Protein AF-A0A706Q5Q5-F1 (afdb_monomer)

Sequence (92 aa):
MKIFGYTLKRNYDTDGDCIRCPDCGSKEFKDTVTATVYEYQPSEVGTHCESCGAYVNFWAYGAFDPCFKFHDKSLPALKDRIIYKMKGLTTP

Solvent-accessible surface area (backbone atoms only — not comparable to full-atom values): 5350 Å² total; per-residue (Å²): 122,67,60,97,78,25,27,79,56,68,24,43,55,94,79,40,49,69,70,23,41,70,85,83,62,47,72,54,69,44,78,42,76,75,39,60,48,82,93,71,40,73,38,23,35,40,31,27,29,69,87,76,65,46,80,53,40,41,37,44,81,92,42,43,52,62,65,46,52,71,63,32,41,10,51,62,49,48,53,51,52,52,53,36,48,76,71,72,45,84,75,132

Secondary structure (DSSP, 8-state):
-EETTEESS-SB-SSS-BSS-TTT----EEEEEEEE-GGG-EEEEEEEETTT--EEEEEETTEE-HHHHHT--BHHHHHHHHHHHHTTPPP-

pLDDT: mean 90.37, std 7.39, range [61.25, 98.0]

Organism: Salmonella typhimurium (NCBI:txid90371)

Mean predicted aligned error: 4.28 Å

Foldseek 3Di:
DADVLADADWQADPQGHGCAASPPRDRAKDKDQPDADPPRHRQKIFIAHPVPRDGQWIDGRRGIDCLSSCVTRYPVSVVVCVVCVVVVHDDD

Structure (mmCIF, N/CA/C/O backbone):
data_AF-A0A706Q5Q5-F1
#
_entry.id   AF-A0A706Q5Q5-F1
#
loop_
_atom_site.group_PDB
_atom_site.id
_atom_site.type_symbol
_atom_site.label_atom_id
_atom_site.label_alt_id
_atom_site.label_comp_id
_atom_site.label_asym_id
_atom_site.label_entity_id
_atom_site.label_seq_id
_atom_site.pdbx_PDB_ins_code
_atom_site.Cartn_x
_atom_site.Cartn_y
_atom_site.Cartn_z
_atom_site.occupancy
_atom_site.B_iso_or_equiv
_atom_site.auth_seq_id
_atom_site.auth_comp_id
_atom_site.auth_asym_id
_atom_site.auth_atom_id
_atom_site.pdbx_PDB_model_num
ATOM 1 N N . MET A 1 1 ? -5.507 -7.573 15.374 1.00 61.97 1 MET A N 1
ATOM 2 C CA . MET A 1 1 ? -6.902 -7.680 15.849 1.00 61.97 1 MET A CA 1
ATOM 3 C C . MET A 1 1 ? -7.787 -6.803 14.980 1.00 61.97 1 MET A C 1
ATOM 5 O O . MET A 1 1 ? -7.485 -5.617 14.849 1.00 61.97 1 MET A O 1
ATOM 9 N N . LYS A 1 2 ? -8.807 -7.392 14.347 1.00 70.38 2 LYS A N 1
ATOM 10 C CA . LYS A 1 2 ? -9.849 -6.665 13.611 1.00 70.38 2 LYS A CA 1
ATOM 11 C C . LYS A 1 2 ? -11.101 -6.600 14.488 1.00 70.38 2 LYS A C 1
ATOM 13 O O . LYS A 1 2 ? -11.464 -7.611 15.078 1.00 70.38 2 LYS A O 1
ATOM 18 N N . ILE A 1 3 ? -11.732 -5.438 14.586 1.00 73.44 3 ILE A N 1
ATOM 19 C CA . ILE A 1 3 ? -13.005 -5.229 15.285 1.00 73.44 3 ILE A CA 1
ATOM 20 C C . ILE A 1 3 ? -14.006 -4.798 14.212 1.00 73.44 3 ILE A C 1
ATOM 22 O O . ILE A 1 3 ? -13.782 -3.787 13.553 1.00 73.44 3 ILE A O 1
ATOM 26 N N . PHE A 1 4 ? -15.053 -5.592 13.969 1.00 79.81 4 PHE A N 1
ATOM 27 C CA . PHE A 1 4 ? -16.031 -5.352 12.890 1.00 79.81 4 PHE A CA 1
ATOM 28 C C . PHE A 1 4 ? -15.400 -5.138 11.499 1.00 79.81 4 PHE A C 1
ATOM 30 O O . PHE A 1 4 ? -15.832 -4.291 10.726 1.00 79.81 4 PHE A O 1
ATOM 37 N N . GLY A 1 5 ? -14.326 -5.873 11.190 1.00 79.75 5 GLY A N 1
ATOM 38 C CA . GLY A 1 5 ? -13.589 -5.725 9.929 1.00 79.75 5 GLY A CA 1
ATOM 39 C C . GLY A 1 5 ? -12.575 -4.574 9.901 1.00 79.75 5 GLY A C 1
ATOM 40 O O . GLY A 1 5 ? -11.792 -4.509 8.955 1.00 79.75 5 GLY A O 1
ATOM 41 N N . TYR A 1 6 ? -12.513 -3.738 10.945 1.00 84.50 6 TYR A N 1
ATOM 42 C CA . TYR A 1 6 ? -11.584 -2.612 11.040 1.00 84.50 6 TYR A CA 1
ATOM 43 C C . TYR A 1 6 ? -10.354 -2.898 11.901 1.00 84.50 6 TYR A C 1
ATOM 45 O O . TYR A 1 6 ? -10.424 -3.578 12.923 1.00 84.50 6 TYR A O 1
ATOM 53 N N . THR A 1 7 ? -9.213 -2.325 11.533 1.00 87.25 7 THR A N 1
ATOM 54 C CA . THR A 1 7 ? -7.978 -2.354 12.321 1.00 87.25 7 THR A CA 1
ATOM 55 C C . THR A 1 7 ? -7.847 -1.131 13.230 1.00 87.25 7 THR A C 1
ATOM 57 O O . THR A 1 7 ? -8.223 -0.020 12.866 1.00 87.25 7 THR A O 1
ATOM 60 N N . LEU A 1 8 ? -7.239 -1.304 14.409 1.00 87.06 8 LEU A N 1
ATOM 61 C CA . LEU A 1 8 ? -7.003 -0.194 15.350 1.00 87.06 8 LEU A CA 1
ATOM 62 C C . LEU A 1 8 ? -5.989 0.839 14.830 1.00 87.06 8 LEU A C 1
ATOM 64 O O . LEU A 1 8 ? -6.108 2.027 15.104 1.00 87.06 8 LEU A O 1
ATOM 68 N N . LYS A 1 9 ? -4.974 0.378 14.092 1.00 88.00 9 LYS A N 1
ATOM 69 C CA . LYS A 1 9 ? -3.921 1.228 13.510 1.00 88.00 9 LYS A CA 1
ATOM 70 C C . LYS A 1 9 ? -4.200 1.464 12.029 1.00 88.00 9 LYS A C 1
ATOM 72 O O . LYS A 1 9 ? -4.867 0.619 11.428 1.00 88.00 9 LYS A O 1
ATOM 77 N N . ARG A 1 10 ? -3.655 2.538 11.454 1.00 91.31 10 ARG A N 1
ATOM 78 C CA . ARG A 1 10 ? -3.677 2.787 10.003 1.00 91.31 10 ARG A CA 1
ATOM 79 C C . ARG A 1 10 ? -3.046 1.632 9.224 1.00 91.31 10 ARG A C 1
ATOM 81 O O . ARG A 1 10 ? -2.200 0.917 9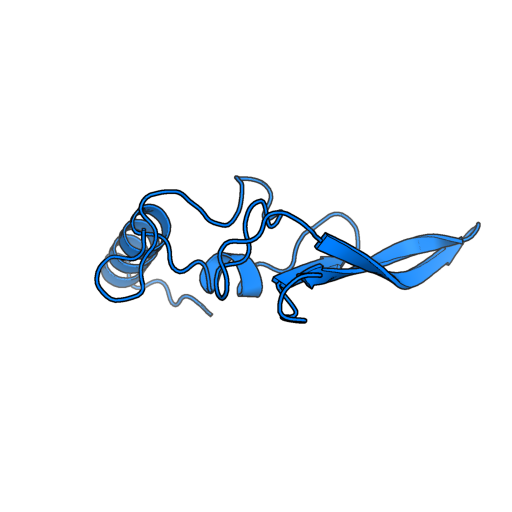.768 1.00 91.31 10 ARG A O 1
ATOM 88 N N . ASN A 1 11 ? -3.509 1.442 7.994 1.00 93.50 11 ASN A N 1
ATOM 89 C CA . ASN A 1 11 ? -2.895 0.533 7.021 1.00 93.50 11 ASN A CA 1
ATOM 90 C C . ASN A 1 11 ? -1.988 1.282 6.038 1.00 93.50 11 ASN A C 1
ATOM 92 O O . ASN A 1 11 ? -1.123 0.663 5.430 1.00 93.50 11 ASN A O 1
ATOM 96 N N . TYR A 1 12 ? -2.155 2.605 5.960 1.00 94.19 12 TYR A N 1
ATOM 97 C CA . TYR A 1 12 ? -1.363 3.501 5.128 1.00 94.19 12 TYR A CA 1
ATOM 98 C C . TYR A 1 12 ? -0.754 4.629 5.959 1.00 94.19 12 TYR A C 1
ATOM 100 O O . TYR A 1 12 ? -1.331 5.032 6.977 1.00 94.19 12 TYR A O 1
ATOM 108 N N . ASP A 1 13 ? 0.395 5.140 5.538 1.00 91.56 13 ASP A N 1
ATOM 109 C CA . ASP A 1 13 ? 1.020 6.301 6.163 1.00 91.56 13 ASP A CA 1
ATOM 110 C C . ASP A 1 13 ? 0.430 7.640 5.663 1.00 91.56 13 ASP A C 1
ATOM 112 O O . ASP A 1 13 ? -0.658 7.718 5.070 1.00 91.56 13 ASP A O 1
ATOM 116 N N . THR A 1 14 ? 1.105 8.741 5.995 1.00 86.75 14 THR A N 1
ATOM 117 C CA . THR A 1 14 ? 0.688 10.083 5.584 1.00 86.75 14 THR A CA 1
ATOM 118 C C . THR A 1 14 ? 0.863 10.325 4.092 1.00 86.75 14 THR A C 1
ATOM 120 O O . THR A 1 14 ? 0.003 10.997 3.518 1.00 86.75 14 THR A O 1
ATOM 123 N N . ASP A 1 15 ? 1.869 9.715 3.473 1.00 88.31 15 ASP A N 1
ATOM 124 C CA . ASP A 1 15 ? 2.236 9.897 2.066 1.00 88.31 15 ASP A CA 1
ATOM 125 C C . ASP A 1 15 ? 1.430 8.974 1.139 1.00 88.31 15 ASP A C 1
ATOM 127 O O . ASP A 1 15 ? 1.326 9.220 -0.059 1.00 88.31 15 ASP A O 1
ATOM 131 N N . GLY A 1 16 ? 0.750 7.980 1.717 1.00 88.31 16 GLY A N 1
ATOM 132 C CA . GLY A 1 16 ? -0.085 7.023 0.999 1.00 88.31 16 GLY A CA 1
ATOM 133 C C . GLY A 1 16 ? 0.588 5.674 0.795 1.00 88.31 16 GLY A C 1
ATOM 134 O O . GLY A 1 16 ? 0.029 4.839 0.090 1.00 88.31 16 GLY A O 1
ATOM 135 N N . ASP A 1 17 ? 1.729 5.426 1.437 1.00 92.19 17 ASP A N 1
ATOM 136 C CA . ASP A 1 17 ? 2.380 4.129 1.371 1.00 92.19 17 ASP A CA 1
ATOM 137 C C . ASP A 1 17 ? 1.635 3.085 2.214 1.00 92.19 17 ASP A C 1
ATOM 139 O O . ASP A 1 17 ? 1.132 3.383 3.303 1.00 92.19 17 ASP A O 1
ATOM 143 N N . CYS A 1 18 ? 1.546 1.848 1.723 1.00 93.94 18 CYS A N 1
ATOM 144 C CA . CYS A 1 18 ? 0.904 0.747 2.424 1.00 93.94 18 CYS A CA 1
ATOM 145 C C . CYS A 1 18 ? 1.880 0.153 3.445 1.00 93.94 18 CYS A C 1
ATOM 147 O O . CYS A 1 18 ? 2.751 -0.641 3.120 1.00 93.94 18 CYS A O 1
ATOM 149 N N . ILE A 1 19 ? 1.691 0.482 4.721 1.00 94.88 19 ILE A N 1
ATOM 150 C CA . ILE A 1 19 ? 2.527 -0.022 5.824 1.00 94.88 19 ILE A CA 1
ATOM 151 C C . ILE A 1 19 ? 2.001 -1.332 6.427 1.00 94.88 19 ILE A C 1
ATOM 153 O O . ILE A 1 19 ? 2.660 -1.969 7.257 1.00 94.88 19 ILE A O 1
ATOM 157 N N . ARG A 1 20 ? 0.762 -1.707 6.087 1.00 94.00 20 ARG A N 1
ATOM 158 C CA . ARG A 1 20 ? 0.140 -2.972 6.485 1.00 94.00 20 ARG A CA 1
ATOM 159 C C . ARG A 1 20 ? -1.023 -3.315 5.562 1.00 94.00 20 ARG A C 1
ATOM 161 O O . ARG A 1 20 ? -1.946 -2.522 5.429 1.00 94.00 20 ARG A O 1
ATOM 168 N N . CYS A 1 21 ? -1.058 -4.536 5.038 1.00 93.25 21 CYS A N 1
ATOM 169 C CA . CYS A 1 21 ? -2.133 -4.994 4.167 1.00 93.25 21 CYS A CA 1
ATOM 170 C C . CYS A 1 21 ? -3.514 -4.860 4.855 1.00 93.25 21 CYS A C 1
ATOM 172 O O . CYS A 1 21 ? -3.719 -5.439 5.931 1.00 93.25 21 CYS A O 1
ATOM 174 N N . PRO A 1 22 ? -4.491 -4.156 4.251 1.00 91.06 22 PRO A N 1
ATOM 175 C CA . PRO A 1 22 ? -5.830 -3.999 4.828 1.00 91.06 22 PRO A CA 1
ATOM 176 C C . PRO A 1 22 ? -6.617 -5.323 4.891 1.00 91.06 22 PRO A C 1
ATOM 178 O O . PRO A 1 22 ? -7.480 -5.508 5.763 1.00 91.06 22 PRO A O 1
ATOM 181 N N . ASP A 1 23 ? -6.292 -6.285 4.026 1.00 90.31 23 ASP A N 1
ATOM 182 C CA . ASP A 1 23 ? -7.019 -7.549 3.911 1.00 90.31 23 ASP A CA 1
ATOM 183 C C . ASP A 1 23 ? -6.488 -8.635 4.853 1.00 90.31 23 ASP A C 1
ATOM 185 O O . ASP A 1 23 ? -7.269 -9.165 5.649 1.00 90.31 23 ASP A O 1
ATOM 1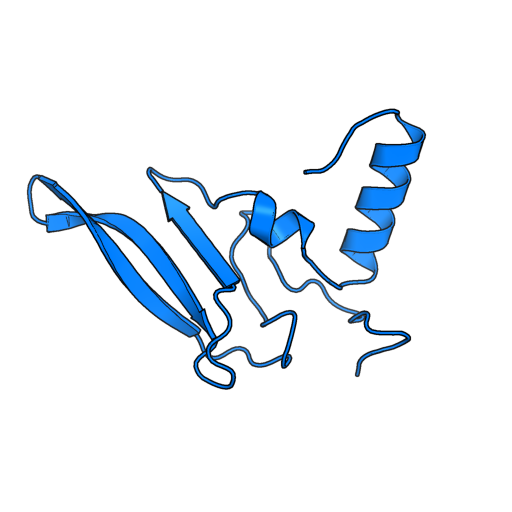89 N N . CYS A 1 24 ? -5.181 -8.909 4.868 1.00 91.44 24 CYS A N 1
ATOM 190 C CA . CYS A 1 24 ? -4.604 -9.957 5.725 1.00 91.44 24 CYS A CA 1
ATOM 191 C C . CYS A 1 24 ? -3.819 -9.430 6.940 1.00 91.44 24 CYS A C 1
ATOM 193 O O . CYS A 1 24 ? -3.597 -10.171 7.895 1.00 91.44 24 CYS A O 1
ATOM 195 N N . GLY A 1 25 ? -3.435 -8.150 6.958 1.00 91.19 25 GLY A N 1
ATOM 196 C CA . GLY A 1 25 ? -2.659 -7.557 8.051 1.00 91.19 25 GLY A CA 1
ATOM 197 C C . GLY A 1 25 ? -1.148 -7.812 7.998 1.00 91.19 25 GLY A C 1
ATOM 198 O O . GLY A 1 25 ? -0.458 -7.381 8.923 1.00 91.19 25 GLY A O 1
ATOM 199 N N . SER A 1 26 ? -0.644 -8.482 6.956 1.00 93.88 26 SER A N 1
ATOM 200 C CA . SER A 1 26 ? 0.794 -8.649 6.706 1.00 93.88 26 SER A CA 1
ATOM 201 C C . SER A 1 26 ? 1.485 -7.308 6.444 1.00 93.88 26 SER A C 1
ATOM 203 O O . SER A 1 26 ? 0.835 -6.326 6.077 1.00 93.88 26 SER A O 1
ATOM 205 N N . LYS A 1 27 ? 2.799 -7.274 6.6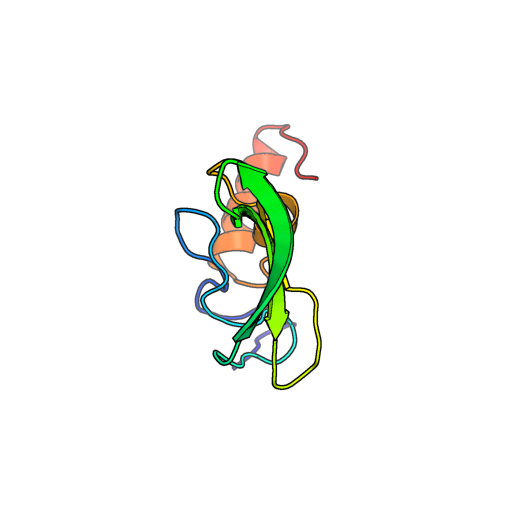57 1.00 95.44 27 LYS A N 1
ATOM 206 C CA . LYS A 1 27 ? 3.678 -6.138 6.347 1.00 95.44 27 LYS A CA 1
ATOM 207 C C . LYS A 1 27 ? 4.689 -6.462 5.244 1.00 95.44 27 LYS A C 1
ATOM 209 O O . LYS 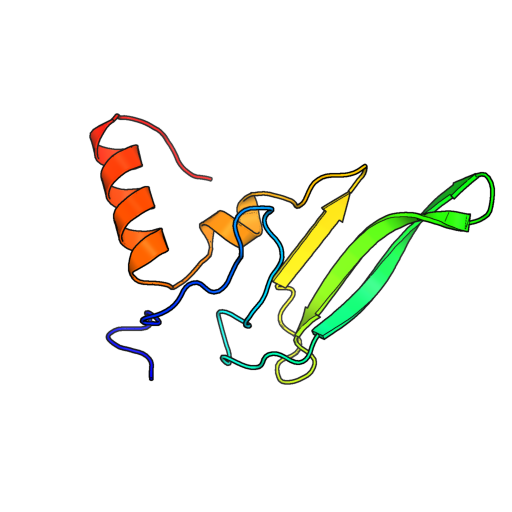A 1 27 ? 5.542 -5.635 4.958 1.00 95.44 27 LYS A O 1
ATOM 214 N N . GLU A 1 28 ? 4.592 -7.658 4.672 1.00 97.31 28 GLU A N 1
ATOM 215 C CA . GLU A 1 28 ? 5.459 -8.101 3.588 1.00 97.31 28 GLU A CA 1
ATOM 216 C C . GLU A 1 28 ? 4.810 -7.738 2.252 1.00 97.31 28 GLU A C 1
ATOM 218 O O . GLU A 1 28 ? 3.660 -8.122 1.971 1.00 97.31 28 GLU A O 1
ATOM 223 N N . PHE A 1 29 ? 5.549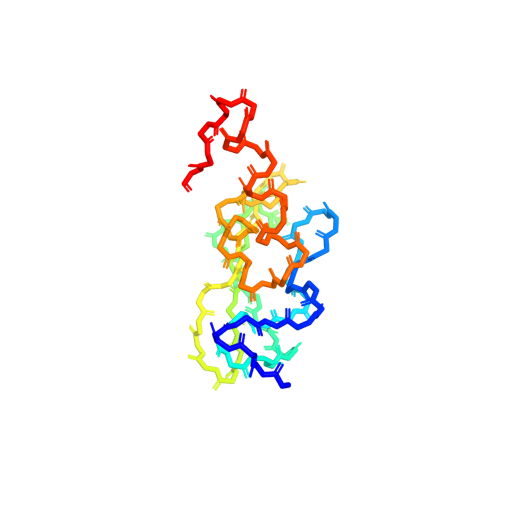 -6.980 1.448 1.00 97.62 29 PHE A N 1
ATOM 224 C CA . PHE A 1 29 ? 5.089 -6.427 0.183 1.00 97.62 29 PHE A CA 1
ATOM 225 C C . PHE A 1 29 ? 6.118 -6.654 -0.912 1.00 97.62 29 PHE A C 1
ATOM 227 O O . PHE A 1 29 ? 7.321 -6.624 -0.668 1.00 97.62 29 PHE A O 1
ATOM 234 N N . LYS A 1 30 ? 5.609 -6.829 -2.128 1.00 97.88 30 LYS A N 1
ATOM 235 C CA . LYS A 1 30 ? 6.394 -6.955 -3.343 1.00 97.88 30 LYS A CA 1
ATOM 236 C C . LYS A 1 30 ? 6.009 -5.859 -4.317 1.00 97.88 30 LYS A C 1
ATOM 238 O O . LYS A 1 30 ? 4.850 -5.769 -4.732 1.00 97.88 30 LYS A O 1
ATOM 243 N N . ASP A 1 31 ? 7.014 -5.115 -4.745 1.00 97.19 31 ASP A N 1
ATOM 244 C CA . ASP A 1 31 ? 6.881 -4.124 -5.799 1.00 97.19 31 ASP A CA 1
ATOM 245 C C . ASP A 1 31 ? 7.119 -4.741 -7.174 1.00 97.19 31 ASP A C 1
ATOM 247 O O . ASP A 1 31 ? 7.945 -5.636 -7.370 1.00 97.19 31 ASP A O 1
ATOM 251 N N . THR A 1 32 ? 6.358 -4.26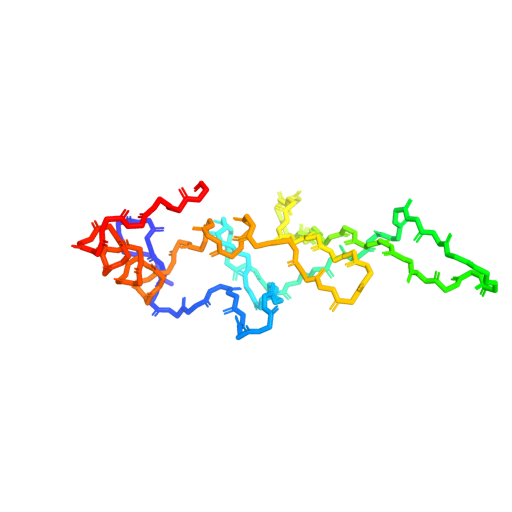0 -8.148 1.00 97.19 32 THR A N 1
ATOM 252 C CA . THR A 1 32 ? 6.510 -4.584 -9.563 1.00 97.19 32 THR A CA 1
ATOM 253 C C . THR A 1 32 ? 6.516 -3.280 -10.340 1.00 97.19 32 THR A C 1
ATOM 255 O O . THR A 1 32 ? 5.521 -2.558 -10.345 1.00 97.19 32 THR A O 1
ATOM 258 N N . VAL A 1 33 ? 7.637 -2.970 -10.991 1.00 96.31 33 VAL A N 1
ATOM 259 C CA . VAL A 1 33 ? 7.733 -1.812 -11.888 1.00 96.31 33 VAL A CA 1
ATOM 260 C C . VAL A 1 33 ? 6.836 -2.070 -13.096 1.00 96.31 33 VAL A C 1
ATOM 262 O O . VAL A 1 33 ? 7.049 -3.042 -13.822 1.00 96.31 33 VAL A O 1
ATOM 265 N N . THR A 1 34 ? 5.822 -1.228 -13.293 1.00 95.31 34 THR A N 1
ATOM 266 C CA . THR A 1 34 ? 4.865 -1.354 -14.407 1.00 95.31 34 THR A CA 1
ATOM 267 C C . THR A 1 34 ? 5.229 -0.453 -15.579 1.00 95.31 34 THR A C 1
ATOM 269 O O . THR A 1 34 ? 4.919 -0.794 -16.719 1.00 95.31 34 THR A O 1
ATOM 272 N N . ALA A 1 35 ? 5.942 0.647 -15.323 1.00 95.50 35 ALA A N 1
ATOM 273 C CA . ALA A 1 35 ? 6.476 1.528 -16.353 1.00 95.50 35 ALA A CA 1
ATOM 274 C C . ALA A 1 35 ? 7.784 2.193 -15.904 1.00 95.50 35 ALA A C 1
ATOM 276 O O . ALA A 1 35 ? 8.021 2.416 -14.713 1.00 95.50 35 ALA A O 1
ATOM 277 N N . THR A 1 36 ? 8.623 2.533 -16.881 1.00 95.19 36 THR A N 1
ATOM 278 C CA . THR A 1 36 ? 9.892 3.245 -16.686 1.00 95.19 36 THR A CA 1
ATOM 279 C C . THR A 1 36 ? 9.991 4.450 -17.614 1.00 95.19 36 THR A C 1
ATOM 281 O O . THR A 1 36 ? 9.498 4.407 -18.742 1.00 95.19 36 THR A O 1
ATOM 284 N N . VAL A 1 37 ? 10.705 5.486 -17.181 1.00 91.25 37 VAL A N 1
ATOM 285 C CA . VAL A 1 37 ? 11.147 6.614 -18.019 1.00 91.25 37 VAL A CA 1
ATOM 286 C C . VAL A 1 37 ? 12.609 6.423 -18.457 1.00 91.25 37 VAL A C 1
ATOM 288 O O . VAL A 1 37 ? 13.152 5.318 -18.374 1.00 91.25 37 VAL A O 1
ATOM 291 N N . TYR A 1 38 ? 13.235 7.481 -18.989 1.00 90.50 38 TYR A N 1
ATOM 292 C CA . TYR A 1 38 ? 14.630 7.482 -19.438 1.00 90.50 38 TYR A CA 1
ATOM 293 C C . TYR A 1 38 ? 15.569 6.874 -18.379 1.00 90.50 38 TYR A C 1
ATOM 295 O O . TYR A 1 38 ? 15.349 7.032 -17.180 1.00 90.50 38 TYR A O 1
ATOM 303 N N . GLU A 1 39 ? 16.592 6.146 -18.835 1.00 89.00 39 GLU A N 1
ATOM 304 C CA . GLU A 1 39 ? 17.542 5.420 -17.971 1.00 89.00 39 GLU A CA 1
ATOM 305 C C . GLU A 1 39 ? 16.913 4.358 -17.048 1.00 89.00 39 GLU A C 1
ATOM 307 O O . GLU A 1 39 ? 17.479 4.022 -16.011 1.00 89.00 39 GLU A O 1
ATOM 312 N N . TYR A 1 40 ? 15.770 3.778 -17.434 1.00 86.94 40 TYR A N 1
ATOM 313 C CA . TYR A 1 40 ? 15.088 2.713 -16.681 1.00 86.94 40 TYR A CA 1
ATOM 314 C C . TYR A 1 40 ? 14.632 3.131 -15.276 1.00 86.94 40 TYR A C 1
ATOM 316 O O . TYR A 1 40 ? 14.358 2.279 -14.429 1.00 86.94 40 TYR A O 1
ATOM 324 N N . GLN A 1 41 ? 14.522 4.434 -15.018 1.00 90.81 41 GLN A N 1
ATOM 325 C CA . GLN A 1 41 ? 13.982 4.915 -13.754 1.00 90.81 41 GLN A CA 1
ATOM 326 C C . GLN A 1 41 ? 12.489 4.558 -13.675 1.00 90.81 41 GLN A C 1
ATOM 328 O O . GLN A 1 41 ? 11.758 4.846 -14.628 1.00 90.81 41 GLN A O 1
ATOM 333 N N . PRO A 1 42 ? 12.010 3.934 -12.583 1.00 93.38 42 PRO A N 1
ATOM 334 C CA . PRO A 1 42 ? 10.595 3.623 -12.427 1.00 93.38 42 PRO A CA 1
ATOM 335 C C . PRO A 1 42 ? 9.742 4.889 -12.510 1.00 93.38 42 PRO A C 1
ATOM 337 O O . PRO A 1 42 ? 9.992 5.863 -11.802 1.00 93.38 42 PRO A O 1
ATOM 340 N N . SER A 1 43 ? 8.723 4.867 -13.364 1.00 95.25 43 SER A N 1
ATOM 341 C CA . SER A 1 43 ? 7.689 5.905 -13.416 1.00 95.25 43 SER A CA 1
ATOM 342 C C . SER A 1 43 ? 6.372 5.434 -12.829 1.00 95.25 43 SER A C 1
ATOM 344 O O . SER A 1 43 ? 5.586 6.263 -12.381 1.00 95.25 43 SER A O 1
ATOM 346 N N . GLU A 1 44 ? 6.158 4.119 -12.802 1.00 97.25 44 GLU A N 1
ATOM 347 C CA . GLU A 1 44 ? 5.007 3.486 -12.178 1.00 97.25 44 GLU A CA 1
ATOM 348 C C . GLU A 1 44 ? 5.421 2.193 -11.471 1.00 97.25 44 GLU A C 1
ATOM 350 O O . GLU A 1 44 ? 6.197 1.391 -12.005 1.00 97.25 44 GLU A O 1
ATOM 355 N N . VAL A 1 45 ? 4.893 1.985 -10.268 1.00 97.00 45 VAL A N 1
ATOM 356 C CA . VAL A 1 45 ? 5.163 0.815 -9.434 1.00 97.00 45 VAL A CA 1
ATOM 357 C C . VAL A 1 45 ? 3.858 0.327 -8.820 1.00 97.00 45 VAL A C 1
ATOM 359 O O . VAL A 1 45 ? 3.162 1.065 -8.126 1.00 97.00 45 VAL A O 1
ATOM 362 N N . GLY A 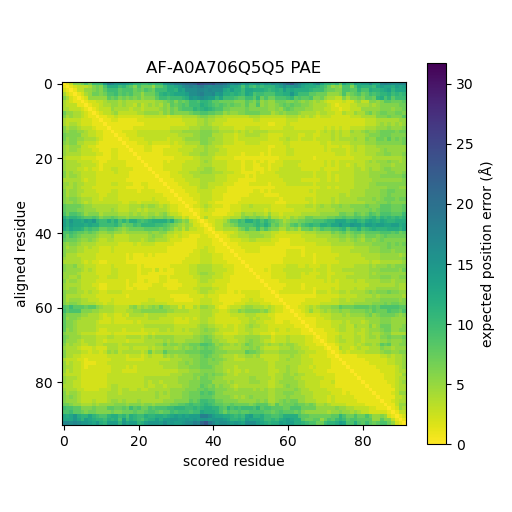1 46 ? 3.524 -0.936 -9.073 1.00 97.56 46 GLY A N 1
ATOM 363 C CA . GLY A 1 46 ? 2.427 -1.624 -8.406 1.00 97.56 46 GLY A CA 1
ATOM 364 C C . GLY A 1 46 ? 2.925 -2.442 -7.219 1.00 97.56 46 GLY A C 1
ATOM 365 O O . GLY A 1 46 ? 3.822 -3.269 -7.372 1.00 97.56 46 GLY A O 1
ATOM 366 N N . THR A 1 47 ? 2.291 -2.276 -6.062 1.00 97.50 47 THR A N 1
ATOM 367 C CA . THR A 1 47 ? 2.657 -2.974 -4.824 1.00 97.50 47 THR A CA 1
ATOM 368 C C . THR A 1 47 ? 1.601 -4.009 -4.460 1.00 97.50 47 THR A C 1
ATOM 370 O O . THR A 1 47 ? 0.408 -3.706 -4.350 1.00 97.50 47 THR A O 1
ATOM 373 N N . HIS A 1 48 ? 2.044 -5.243 -4.230 1.00 97.81 48 HIS A N 1
ATOM 374 C CA . HIS A 1 48 ? 1.190 -6.358 -3.826 1.00 97.81 48 HIS A CA 1
ATOM 375 C C . HIS A 1 48 ? 1.607 -6.904 -2.463 1.00 97.81 48 HIS A C 1
ATOM 377 O O . HIS A 1 48 ? 2.786 -6.949 -2.128 1.00 97.81 48 HIS A O 1
ATOM 383 N N . CYS A 1 49 ? 0.643 -7.370 -1.674 1.00 97.25 49 CYS A N 1
ATOM 384 C CA . CYS A 1 49 ? 0.937 -8.098 -0.447 1.00 97.25 49 CYS A CA 1
ATOM 385 C C . CYS A 1 49 ? 1.451 -9.504 -0.770 1.00 97.25 49 CYS A C 1
ATOM 387 O O . CYS A 1 49 ? 0.746 -10.278 -1.416 1.00 97.25 49 CYS A O 1
ATOM 389 N N . GLU A 1 50 ? 2.622 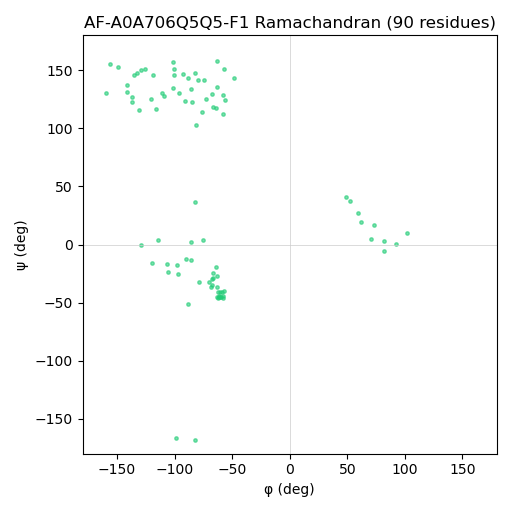-9.878 -0.255 1.00 98.00 50 GLU A N 1
ATOM 390 C CA . GLU A 1 50 ? 3.191 -11.208 -0.518 1.00 98.00 50 GLU A CA 1
ATOM 391 C C . GLU A 1 50 ? 2.379 -12.338 0.118 1.00 98.00 50 GLU A C 1
ATOM 393 O O . GLU A 1 50 ? 2.323 -13.449 -0.401 1.00 98.00 50 GLU A O 1
ATOM 398 N N . SER A 1 51 ? 1.715 -12.064 1.241 1.00 97.25 51 SER A N 1
ATOM 399 C CA . SER A 1 51 ? 1.009 -13.100 1.996 1.00 97.25 51 SER A CA 1
ATOM 400 C C . SER A 1 51 ? -0.349 -13.472 1.405 1.00 97.25 51 SER A C 1
ATOM 402 O O . SER A 1 51 ? -0.787 -14.607 1.562 1.00 97.25 51 SER A O 1
ATOM 404 N N . CYS A 1 52 ? -1.050 -12.525 0.774 1.00 96.19 52 CYS A N 1
ATOM 405 C CA . CYS A 1 52 ? -2.403 -12.762 0.253 1.00 96.19 52 CYS A CA 1
ATOM 406 C C . CYS A 1 52 ? -2.605 -12.346 -1.208 1.00 96.19 52 CYS A C 1
ATOM 408 O O . CYS A 1 52 ? -3.715 -12.473 -1.713 1.00 96.19 52 CYS A O 1
ATOM 410 N N . GLY A 1 53 ? -1.575 -11.818 -1.873 1.00 96.94 53 GLY A N 1
ATOM 411 C CA . GLY A 1 53 ? -1.627 -11.393 -3.273 1.00 96.94 53 GLY A CA 1
ATOM 412 C C . GLY A 1 53 ? -2.470 -10.144 -3.545 1.00 96.94 53 GLY A C 1
ATOM 413 O O . GLY A 1 53 ? -2.641 -9.777 -4.702 1.00 96.94 53 GLY A O 1
ATOM 414 N N . ALA A 1 54 ? -3.010 -9.487 -2.513 1.00 95.75 54 ALA A N 1
ATOM 415 C CA . ALA A 1 54 ? -3.839 -8.300 -2.697 1.00 95.75 54 ALA A CA 1
ATOM 416 C C . ALA A 1 54 ? -3.016 -7.169 -3.325 1.00 95.75 54 ALA A C 1
ATOM 418 O O . ALA A 1 54 ? -1.900 -6.901 -2.877 1.00 95.75 54 ALA A O 1
ATOM 419 N N . TYR A 1 55 ? -3.585 -6.494 -4.321 1.00 96.19 55 TYR A N 1
ATOM 420 C CA . TYR A 1 55 ? -3.036 -5.257 -4.860 1.00 96.19 55 TYR A CA 1
ATOM 421 C C . TYR A 1 55 ? -3.356 -4.124 -3.885 1.00 96.19 55 TYR A C 1
ATOM 423 O O . TYR A 1 55 ? -4.525 -3.845 -3.619 1.00 96.19 55 TYR A O 1
ATOM 431 N N . VAL A 1 56 ? -2.327 -3.552 -3.265 1.00 95.69 56 VAL A N 1
ATOM 432 C CA . VAL A 1 56 ? -2.492 -2.697 -2.078 1.00 95.69 56 VAL A CA 1
ATOM 433 C C . VAL A 1 56 ? -1.999 -1.279 -2.275 1.00 95.69 56 VAL A C 1
ATOM 435 O O . VAL A 1 56 ? -2.354 -0.426 -1.461 1.00 95.69 56 VAL A O 1
ATOM 438 N N . ASN A 1 57 ? -1.201 -1.021 -3.307 1.00 95.75 57 ASN A N 1
ATOM 439 C CA . ASN A 1 57 ? -0.746 0.321 -3.609 1.00 95.75 57 ASN A CA 1
ATOM 440 C C . ASN A 1 57 ? -0.371 0.477 -5.080 1.00 95.75 57 ASN A C 1
ATOM 442 O O . ASN A 1 57 ? 0.035 -0.484 -5.738 1.00 95.75 57 ASN A O 1
ATOM 446 N N . PHE A 1 58 ? -0.441 1.711 -5.561 1.00 96.50 58 PHE A N 1
ATOM 447 C CA . PHE A 1 58 ? 0.105 2.107 -6.850 1.00 96.50 58 PHE A CA 1
ATOM 448 C C . PHE A 1 58 ? 0.819 3.439 -6.688 1.00 96.50 58 PHE A C 1
ATOM 450 O O . PHE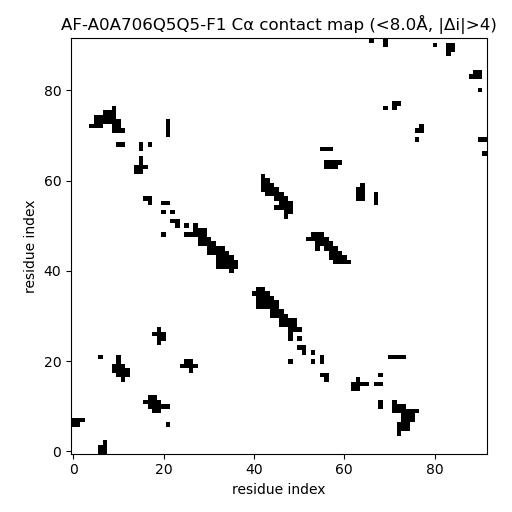 A 1 58 ? 0.234 4.385 -6.168 1.00 96.50 58 PHE A O 1
ATOM 457 N N . TRP A 1 59 ? 2.071 3.511 -7.119 1.00 95.88 59 TRP A N 1
ATOM 458 C CA . TRP A 1 59 ? 2.848 4.741 -7.166 1.00 95.88 59 TRP A CA 1
ATOM 459 C C . TRP A 1 59 ? 3.068 5.129 -8.619 1.00 95.88 59 TRP A C 1
ATOM 461 O O . TRP A 1 59 ? 3.521 4.300 -9.405 1.00 95.88 59 TRP A O 1
ATOM 471 N N . ALA A 1 60 ? 2.783 6.378 -8.971 1.00 95.12 60 ALA A N 1
ATOM 472 C CA . ALA A 1 60 ? 3.046 6.909 -10.299 1.00 95.12 60 ALA A CA 1
ATOM 473 C C . ALA A 1 60 ? 3.543 8.352 -10.210 1.00 95.12 60 ALA A C 1
ATOM 475 O O . ALA A 1 60 ? 2.951 9.187 -9.526 1.00 95.12 60 ALA A O 1
ATOM 476 N N . TYR A 1 61 ? 4.635 8.648 -10.917 1.00 91.19 61 TYR A N 1
ATOM 477 C CA . TYR A 1 61 ? 5.160 10.007 -11.094 1.00 91.19 61 TYR A CA 1
ATOM 478 C C . TYR A 1 61 ? 5.293 10.823 -9.789 1.00 91.19 61 TYR A C 1
ATOM 480 O O . TYR A 1 61 ? 4.999 12.018 -9.760 1.00 91.19 61 TYR A O 1
ATOM 488 N N . GLY A 1 62 ? 5.745 10.192 -8.700 1.00 90.38 62 GLY A N 1
ATOM 489 C CA . GLY A 1 62 ? 5.988 10.874 -7.423 1.00 90.38 62 GLY A CA 1
ATOM 490 C C . GLY A 1 62 ? 4.825 10.872 -6.431 1.00 90.38 62 GLY A C 1
ATOM 491 O O . GLY A 1 62 ? 4.994 11.409 -5.338 1.00 90.38 62 GLY A O 1
ATOM 492 N N . ALA A 1 63 ? 3.680 10.270 -6.756 1.00 92.19 63 ALA A N 1
ATOM 493 C CA . ALA A 1 63 ? 2.535 10.197 -5.852 1.00 92.19 63 ALA A CA 1
ATOM 494 C C . ALA A 1 63 ? 1.912 8.797 -5.815 1.00 92.19 63 ALA A C 1
ATOM 496 O O . ALA A 1 63 ? 1.851 8.097 -6.825 1.00 92.19 63 ALA A O 1
ATOM 497 N N . PHE A 1 64 ? 1.414 8.408 -4.640 1.00 92.75 64 PHE A N 1
ATOM 498 C CA . PHE A 1 64 ? 0.586 7.215 -4.496 1.00 92.75 64 PHE A CA 1
ATOM 499 C C . PHE A 1 64 ? -0.855 7.496 -4.921 1.00 92.75 64 PHE A C 1
ATOM 501 O O . PHE A 1 64 ? -1.403 8.564 -4.628 1.00 92.75 64 PHE A O 1
ATOM 508 N N . ASP A 1 65 ? -1.480 6.523 -5.579 1.00 92.88 65 ASP A N 1
ATOM 509 C CA . ASP A 1 65 ? -2.884 6.592 -5.951 1.00 92.88 65 ASP A CA 1
ATOM 510 C C . ASP A 1 65 ? -3.750 6.644 -4.678 1.00 92.88 65 ASP A C 1
ATOM 512 O O . ASP A 1 65 ? -3.762 5.705 -3.868 1.00 92.88 65 ASP A O 1
ATOM 516 N N . PRO A 1 66 ? -4.501 7.739 -4.470 1.00 87.75 66 PRO A N 1
ATOM 517 C CA . PRO A 1 66 ? -5.266 7.932 -3.253 1.00 87.75 66 PRO A CA 1
ATOM 518 C C . PRO A 1 66 ? -6.378 6.892 -3.066 1.00 87.75 66 PRO A C 1
ATOM 520 O O . PRO A 1 66 ? -6.831 6.722 -1.929 1.00 87.75 66 PRO A O 1
ATOM 523 N N . CYS A 1 67 ? -6.822 6.186 -4.117 1.00 89.19 67 CYS A N 1
ATOM 524 C CA . CYS A 1 67 ? -7.895 5.196 -4.002 1.00 89.19 67 CYS A CA 1
ATOM 525 C C . CYS A 1 67 ? -7.556 4.103 -2.973 1.00 89.19 67 CYS A C 1
ATOM 527 O O . CYS A 1 67 ? -8.389 3.772 -2.125 1.00 89.19 67 CYS A O 1
ATOM 529 N N . PHE A 1 68 ? -6.304 3.636 -2.935 1.00 90.75 68 PHE A N 1
ATOM 530 C CA . PHE A 1 68 ? -5.847 2.621 -1.982 1.00 90.75 68 PHE A CA 1
ATOM 531 C C . PHE A 1 68 ? -5.946 3.108 -0.536 1.00 90.75 68 PHE A C 1
ATOM 533 O O . PHE A 1 68 ? -6.502 2.426 0.329 1.00 90.75 68 PHE A O 1
ATOM 540 N N . LYS A 1 69 ? -5.498 4.340 -0.275 1.00 85.75 69 LYS A N 1
ATOM 541 C CA . LYS A 1 69 ? -5.600 4.968 1.048 1.00 85.75 69 LYS A CA 1
ATOM 542 C C . LYS A 1 69 ? -7.055 5.167 1.476 1.00 85.75 69 LYS A C 1
ATOM 544 O O . LYS A 1 69 ? -7.379 4.989 2.653 1.00 85.75 69 LYS A O 1
ATOM 549 N N . PHE A 1 70 ? -7.958 5.492 0.550 1.00 82.75 70 PHE A N 1
ATOM 550 C CA . PHE A 1 70 ? -9.391 5.576 0.853 1.00 82.75 70 PHE A CA 1
ATOM 551 C C . PHE A 1 70 ? -10.004 4.216 1.202 1.00 82.75 70 PHE A C 1
ATOM 553 O O . PHE A 1 70 ? -10.902 4.165 2.050 1.00 82.75 70 PHE A O 1
ATOM 560 N N . HIS A 1 71 ? -9.456 3.121 0.670 1.00 81.12 71 HIS A N 1
ATOM 561 C CA . HIS A 1 71 ? -9.793 1.751 1.061 1.00 81.12 71 HIS A CA 1
ATOM 562 C C . HIS A 1 71 ? -9.196 1.311 2.410 1.00 81.12 71 HIS A C 1
ATOM 564 O O . HIS A 1 71 ? -9.426 0.174 2.832 1.00 81.12 71 HIS A O 1
ATOM 570 N N . ASP A 1 72 ? -8.503 2.188 3.153 1.00 88.19 72 ASP A N 1
ATOM 571 C CA . ASP A 1 72 ? -7.983 1.858 4.481 1.00 88.19 72 ASP A CA 1
ATOM 572 C C . ASP A 1 72 ? -9.117 1.421 5.432 1.00 88.19 72 ASP A C 1
ATOM 574 O O . ASP A 1 72 ? -9.965 2.210 5.875 1.00 88.19 72 ASP A O 1
ATOM 578 N N . LYS A 1 73 ? -9.097 0.139 5.806 1.00 85.50 73 LYS A N 1
ATOM 579 C CA . LYS A 1 73 ? -10.007 -0.477 6.779 1.00 85.50 73 LYS A CA 1
ATOM 580 C C . LYS A 1 73 ? -9.557 -0.226 8.224 1.00 85.50 73 LYS A C 1
ATOM 582 O O . LYS A 1 73 ? -9.694 -1.101 9.068 1.00 85.50 73 LYS A O 1
ATOM 587 N N . SER A 1 74 ? -9.012 0.944 8.549 1.00 90.94 74 SER A N 1
ATOM 588 C CA . SER A 1 74 ? -8.636 1.325 9.916 1.00 90.94 74 SER A CA 1
ATOM 589 C C . SER A 1 74 ? -9.665 2.243 10.579 1.00 90.94 74 SER A C 1
ATOM 591 O O . SER A 1 74 ? -10.354 3.008 9.905 1.00 90.94 74 SER A O 1
ATOM 593 N N . LEU A 1 75 ? -9.775 2.190 11.912 1.00 91.00 75 LEU A N 1
ATOM 594 C CA . LEU A 1 75 ? -10.644 3.103 12.668 1.00 91.00 75 LEU A CA 1
ATOM 595 C C . LEU A 1 75 ? -10.279 4.587 12.456 1.00 91.00 75 LEU A C 1
ATOM 597 O O . LEU A 1 75 ? -11.199 5.385 12.274 1.00 91.00 75 LEU A O 1
ATOM 601 N N . PRO A 1 76 ? -8.987 4.988 12.416 1.00 90.31 76 PRO A N 1
ATOM 602 C CA . PRO A 1 76 ? -8.616 6.355 12.054 1.00 90.31 76 PRO A CA 1
ATOM 603 C C . PRO A 1 76 ? -9.112 6.769 10.663 1.00 90.31 76 PRO A C 1
ATOM 605 O O . PRO A 1 76 ? -9.685 7.845 10.523 1.00 90.31 76 PRO A O 1
ATOM 608 N N . ALA A 1 77 ? -8.967 5.910 9.649 1.00 89.38 77 ALA A N 1
ATOM 609 C CA . ALA A 1 77 ? -9.446 6.216 8.302 1.00 89.38 77 ALA A CA 1
ATOM 610 C C . ALA A 1 77 ? -10.980 6.269 8.220 1.00 89.38 77 ALA A C 1
ATOM 612 O O . ALA A 1 77 ? -11.538 7.123 7.533 1.00 89.38 77 ALA A O 1
ATOM 613 N N . LEU A 1 78 ? -11.683 5.407 8.964 1.00 89.50 78 LEU A N 1
ATOM 614 C CA . LEU A 1 78 ? -13.141 5.475 9.079 1.00 89.50 78 LEU A CA 1
ATOM 615 C C . LEU A 1 78 ? -13.596 6.820 9.655 1.00 89.50 78 LEU A C 1
ATOM 617 O O . LEU A 1 78 ? -14.519 7.430 9.117 1.00 89.50 78 LEU A O 1
ATOM 621 N N . LYS A 1 79 ? -12.932 7.298 10.714 1.00 91.00 79 LYS A N 1
ATOM 622 C CA . LYS A 1 79 ? -13.208 8.614 11.301 1.00 91.00 79 LYS A CA 1
ATOM 623 C C . LYS A 1 79 ? -13.043 9.729 10.265 1.00 91.00 79 LYS A C 1
ATOM 625 O O . LYS A 1 79 ? -13.930 10.572 10.155 1.00 91.00 79 LYS A O 1
ATOM 630 N N . ASP A 1 80 ? -11.958 9.715 9.491 1.00 88.94 80 ASP A N 1
ATOM 631 C CA . ASP A 1 80 ? -11.715 10.728 8.456 1.00 88.94 80 ASP A CA 1
ATOM 632 C C . ASP A 1 80 ? -12.813 10.717 7.386 1.00 88.94 80 ASP A C 1
ATOM 634 O O . ASP A 1 80 ? -13.362 11.768 7.055 1.00 88.94 80 ASP A O 1
ATOM 638 N N . ARG A 1 81 ? -13.209 9.529 6.906 1.00 88.12 81 ARG A N 1
ATOM 639 C CA . ARG A 1 81 ? -14.300 9.382 5.928 1.00 88.12 81 ARG A CA 1
ATOM 640 C C . ARG A 1 81 ? -15.633 9.914 6.454 1.00 88.12 81 ARG A C 1
ATOM 642 O O . ARG A 1 81 ? -16.355 10.576 5.713 1.00 88.12 81 ARG A O 1
ATOM 649 N N . ILE A 1 82 ? -15.954 9.671 7.727 1.00 90.75 82 ILE A N 1
ATOM 650 C CA . ILE A 1 82 ? -17.159 10.229 8.362 1.00 90.75 82 ILE A CA 1
ATOM 651 C C . ILE A 1 82 ? -17.092 11.761 8.373 1.00 90.75 82 ILE A C 1
ATOM 653 O O . ILE A 1 82 ? -18.055 12.411 7.971 1.00 90.75 82 ILE A O 1
ATOM 657 N N . ILE A 1 83 ? -15.954 12.345 8.765 1.00 91.75 83 ILE A N 1
ATOM 658 C CA . ILE A 1 83 ? -15.761 13.804 8.784 1.00 91.75 83 ILE A CA 1
ATOM 659 C C . ILE A 1 83 ? -15.900 14.398 7.378 1.00 91.75 83 ILE A C 1
ATOM 661 O O . ILE A 1 83 ? -16.569 15.417 7.213 1.00 91.75 83 ILE A O 1
ATOM 665 N N . TYR A 1 84 ? -15.301 13.777 6.361 1.00 89.50 84 TYR A N 1
ATOM 666 C CA . TYR A 1 84 ? -15.437 14.220 4.972 1.00 89.50 84 TYR A CA 1
ATOM 667 C C . TYR A 1 84 ? -16.886 14.177 4.499 1.00 89.50 84 TYR A C 1
ATOM 669 O O . TYR A 1 84 ? -17.379 15.169 3.963 1.00 89.50 84 TYR A O 1
ATOM 677 N N . LYS A 1 85 ? -17.604 13.092 4.801 1.00 89.81 85 LYS A N 1
ATOM 678 C CA . LYS A 1 85 ? -19.023 12.968 4.466 1.00 89.81 85 LYS A CA 1
ATOM 679 C C . LYS A 1 85 ? -19.880 14.027 5.162 1.00 89.81 85 LYS A C 1
ATOM 681 O O . LYS A 1 85 ? -20.746 14.616 4.526 1.00 89.81 85 LYS A O 1
ATOM 686 N N . MET A 1 86 ? -19.605 14.332 6.432 1.00 93.31 86 MET A N 1
ATOM 687 C CA . MET A 1 86 ? -20.272 15.423 7.159 1.00 93.31 86 MET A CA 1
ATOM 688 C C . MET A 1 86 ? -19.997 16.806 6.551 1.00 93.31 86 MET A C 1
ATOM 690 O O . MET A 1 86 ? -20.827 17.700 6.678 1.00 93.31 86 MET A O 1
ATOM 694 N N . LYS A 1 87 ? -18.854 16.985 5.879 1.00 93.69 87 LYS A N 1
ATOM 695 C CA . LYS A 1 87 ? -18.497 18.209 5.143 1.00 93.69 87 LYS A CA 1
ATOM 696 C C . LYS A 1 87 ? -19.041 18.243 3.708 1.00 93.69 87 LYS A C 1
ATOM 698 O O . LYS A 1 87 ? -18.743 19.187 2.985 1.00 93.69 87 LYS A O 1
ATOM 703 N N . GLY A 1 88 ? -19.800 17.230 3.284 1.00 90.75 88 GLY A N 1
ATOM 704 C CA . GLY A 1 88 ? -20.312 17.126 1.915 1.00 90.75 88 GLY A CA 1
ATOM 705 C C . GLY A 1 88 ? -19.251 16.758 0.872 1.00 90.75 88 GLY A C 1
ATOM 706 O O . GLY A 1 88 ? -19.483 16.949 -0.316 1.00 90.75 88 GLY A O 1
ATOM 707 N N . LEU A 1 89 ? -18.093 16.240 1.293 1.00 86.31 89 LEU A N 1
ATOM 708 C CA . LEU A 1 89 ? -17.058 15.759 0.382 1.00 86.31 89 LEU A CA 1
ATOM 709 C C . LEU A 1 89 ? -17.347 14.309 -0.011 1.00 86.31 89 LEU A C 1
ATOM 711 O O . LEU A 1 89 ? -17.625 13.465 0.846 1.00 86.31 89 LEU A O 1
ATOM 715 N N . THR A 1 90 ? -17.246 14.009 -1.302 1.00 73.06 90 THR A N 1
ATOM 716 C CA . THR A 1 90 ? -17.267 12.636 -1.810 1.00 73.06 90 THR A CA 1
ATOM 717 C C . THR A 1 90 ? -15.865 12.053 -1.727 1.00 73.06 90 THR A C 1
ATOM 719 O O . THR A 1 90 ? -14.923 12.614 -2.285 1.00 73.06 90 THR A O 1
ATOM 722 N N . THR A 1 91 ? -15.717 10.934 -1.026 1.00 66.19 91 THR A N 1
ATOM 723 C CA . THR A 1 91 ? -14.533 10.086 -1.180 1.00 66.19 91 THR A CA 1
ATOM 724 C C . THR A 1 91 ? -14.737 9.192 -2.406 1.00 66.19 91 THR A C 1
ATOM 726 O O . THR A 1 91 ? -15.896 8.852 -2.665 1.00 66.19 91 THR A O 1
ATOM 729 N N . PRO A 1 92 ? -13.668 8.843 -3.144 1.00 61.25 92 PRO A N 1
ATOM 730 C CA . PRO A 1 92 ? -13.721 7.845 -4.212 1.00 61.25 92 PRO A CA 1
ATOM 731 C C . PRO A 1 92 ? -14.408 6.543 -3.784 1.00 61.25 92 PRO A C 1
ATOM 733 O O . PRO A 1 92 ? -14.349 6.212 -2.571 1.00 61.25 92 PRO A O 1
#

Nearest PDB structures (foldseek):
  6o9l-assembly1_U  TM=5.240E-01  e=3.610E-01  Homo sapiens
  7cdh-assembly1_X  TM=7.211E-01  e=2.110E+00  Fervidobacterium islandicum
  6dxy-assembly2_D  TM=4.245E-01  e=1.251E+00  Mus musculus
  6kyb-assembly1_A  TM=6.429E-01  e=4.938E+00  Saccharomyces cerevisiae S288C
  7jr9-assembly1_D  TM=4.900E-01  e=4.625E+00  Chlamydomonas reinhardtii

Radius of gyration: 14.44 Å; Cα contacts (8 Å, |Δi|>4): 167; chains: 1; bounding box: 38×31×35 Å